Protein AF-A0A2E9NS41-F1 (afdb_monomer_lite)

Radius of gyration: 14.98 Å; chains: 1; bounding box: 38×15×44 Å

Sequence (68 aa):
MLQASRLVLIDAILDKGDSLFRTLFLVLAGSILITVSAKIQVPFYPVPMTLQTLVVLLIGVAFGWRMG

Structure (mmCIF, N/CA/C/O backbone):
data_AF-A0A2E9NS41-F1
#
_entry.id   AF-A0A2E9NS41-F1
#
loop_
_atom_site.group_PDB
_atom_site.id
_atom_site.type_symbol
_atom_site.label_atom_id
_atom_site.label_alt_id
_atom_site.label_comp_id
_atom_site.label_asym_id
_atom_site.label_entity_id
_atom_site.label_seq_id
_atom_site.pdbx_PDB_ins_code
_atom_site.Cartn_x
_atom_site.Cartn_y
_atom_site.Cartn_z
_atom_site.occupancy
_atom_site.B_iso_or_equiv
_atom_site.auth_seq_id
_atom_site.auth_comp_id
_atom_site.auth_asym_id
_atom_site.auth_atom_id
_atom_site.pdbx_PDB_model_num
ATOM 1 N N . MET A 1 1 ? 26.953 6.591 -5.804 1.00 46.50 1 MET A N 1
ATOM 2 C CA . MET A 1 1 ? 25.496 6.861 -5.711 1.00 46.50 1 MET A CA 1
ATOM 3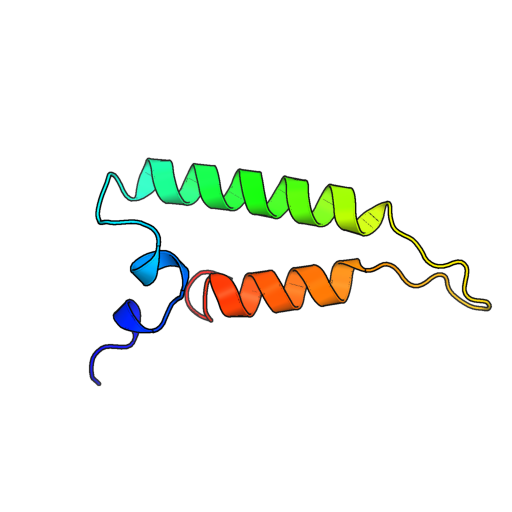 C C . MET A 1 1 ? 24.778 5.977 -6.728 1.00 46.50 1 MET A C 1
ATOM 5 O O . MET A 1 1 ? 24.197 6.454 -7.692 1.00 46.50 1 MET A O 1
ATOM 9 N N . LEU A 1 2 ? 24.956 4.665 -6.568 1.00 46.72 2 LEU A N 1
ATOM 10 C CA . LEU A 1 2 ? 24.754 3.652 -7.602 1.00 46.72 2 LEU A CA 1
ATOM 11 C C . LEU A 1 2 ? 23.423 2.917 -7.362 1.00 46.72 2 LEU A C 1
ATOM 13 O O . LEU A 1 2 ? 23.132 2.530 -6.238 1.00 46.72 2 LEU A O 1
ATOM 17 N N . GLN A 1 3 ? 22.642 2.707 -8.425 1.00 49.59 3 GLN A N 1
ATOM 18 C CA . GLN A 1 3 ? 21.697 1.582 -8.571 1.00 49.59 3 GLN A CA 1
ATOM 19 C C . GLN A 1 3 ? 20.524 1.418 -7.580 1.00 49.59 3 GLN A C 1
ATOM 21 O O . GLN A 1 3 ? 19.924 0.347 -7.543 1.00 49.59 3 GLN A O 1
ATOM 26 N N . ALA A 1 4 ? 20.086 2.451 -6.857 1.00 53.50 4 ALA A N 1
ATOM 27 C CA . ALA A 1 4 ? 18.914 2.309 -5.976 1.00 53.50 4 ALA A CA 1
ATOM 28 C C . ALA A 1 4 ? 17.612 1.925 -6.722 1.00 53.50 4 ALA A C 1
ATOM 30 O O . ALA A 1 4 ? 16.764 1.244 -6.158 1.00 53.50 4 ALA A O 1
ATOM 31 N N . SER A 1 5 ? 17.463 2.280 -8.008 1.00 54.03 5 SER A N 1
ATOM 32 C CA . SER A 1 5 ? 16.252 1.944 -8.779 1.00 54.03 5 SER A CA 1
ATOM 33 C C . SER A 1 5 ? 16.158 0.476 -9.221 1.00 54.03 5 SER A C 1
ATOM 35 O O . SER A 1 5 ? 15.208 0.125 -9.902 1.00 54.03 5 SER A O 1
ATOM 37 N N . 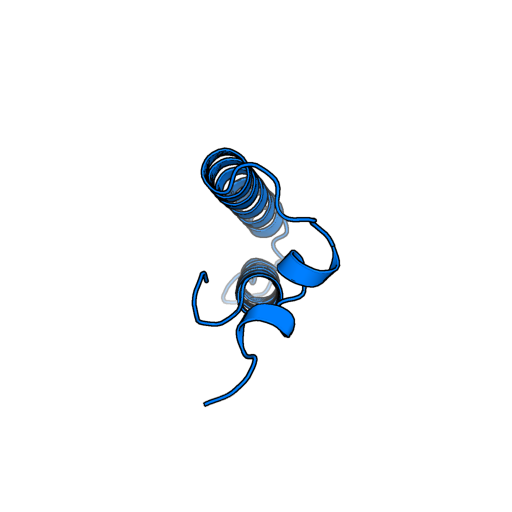ARG A 1 6 ? 17.146 -0.382 -8.928 1.00 55.91 6 ARG A N 1
ATOM 38 C CA . ARG A 1 6 ? 17.032 -1.834 -9.177 1.00 55.91 6 ARG A CA 1
ATOM 39 C C . ARG A 1 6 ? 16.639 -2.625 -7.931 1.00 55.91 6 ARG A C 1
ATOM 41 O O . ARG A 1 6 ? 16.377 -3.814 -8.046 1.00 55.91 6 ARG A O 1
ATOM 48 N N . LEU A 1 7 ? 16.633 -1.989 -6.758 1.00 61.34 7 LEU A N 1
ATOM 49 C CA . LEU A 1 7 ? 16.396 -2.660 -5.476 1.00 61.34 7 LEU A CA 1
ATOM 50 C C . LEU A 1 7 ? 14.923 -2.650 -5.052 1.00 61.34 7 LEU A C 1
ATOM 52 O O . LEU A 1 7 ? 14.579 -3.240 -4.034 1.00 61.34 7 LEU A O 1
ATOM 56 N N . VAL A 1 8 ? 14.055 -1.988 -5.817 1.00 69.62 8 VAL A N 1
ATOM 57 C CA . VAL A 1 8 ? 12.616 -1.971 -5.555 1.00 69.62 8 VAL A CA 1
ATOM 58 C C . VAL A 1 8 ? 12.003 -3.227 -6.170 1.00 69.62 8 VAL A C 1
ATOM 60 O O . VAL A 1 8 ? 12.201 -3.484 -7.359 1.00 69.62 8 VAL A O 1
ATOM 63 N N . LEU A 1 9 ? 11.238 -4.000 -5.385 1.00 71.81 9 LEU A N 1
ATOM 64 C CA . LEU A 1 9 ? 10.589 -5.236 -5.861 1.00 71.81 9 LEU A CA 1
ATOM 65 C C . LEU A 1 9 ? 9.777 -5.003 -7.136 1.00 71.81 9 LEU A C 1
ATOM 67 O O . LEU A 1 9 ? 9.692 -5.864 -8.007 1.00 71.81 9 LEU A O 1
ATOM 71 N N . ILE A 1 10 ? 9.195 -3.819 -7.256 1.00 73.19 10 ILE A N 1
ATOM 72 C CA . ILE A 1 10 ? 8.331 -3.484 -8.371 1.00 73.19 10 ILE A CA 1
ATOM 73 C C . ILE A 1 10 ? 9.079 -3.411 -9.695 1.00 73.19 10 ILE A C 1
ATOM 75 O O . ILE A 1 10 ? 8.529 -3.815 -10.718 1.00 73.19 10 ILE A O 1
ATOM 79 N N . ASP A 1 11 ? 10.338 -2.970 -9.674 1.00 72.56 11 ASP A N 1
ATOM 80 C CA . ASP A 1 11 ? 11.228 -2.916 -10.839 1.00 72.56 11 ASP A CA 1
ATOM 81 C C . ASP A 1 11 ? 11.837 -4.289 -11.169 1.00 72.56 11 ASP A C 1
ATOM 83 O O . ASP A 1 11 ? 12.377 -4.474 -12.258 1.00 72.56 11 ASP A O 1
ATOM 87 N N . ALA A 1 12 ? 11.733 -5.261 -10.253 1.00 71.56 12 ALA A N 1
ATOM 88 C CA . ALA A 1 12 ? 12.093 -6.656 -10.503 1.00 71.56 12 ALA A CA 1
ATOM 89 C C . ALA A 1 12 ? 10.949 -7.459 -11.149 1.00 71.56 12 ALA A C 1
ATOM 91 O O . ALA A 1 12 ? 11.214 -8.411 -11.877 1.00 71.56 12 ALA A O 1
ATOM 92 N N . ILE A 1 13 ? 9.691 -7.091 -10.876 1.00 70.62 13 ILE A N 1
ATOM 93 C CA . ILE A 1 13 ? 8.500 -7.828 -11.335 1.00 70.62 13 ILE A CA 1
ATOM 94 C C . ILE A 1 13 ? 7.893 -7.211 -12.604 1.00 70.62 13 ILE A C 1
ATOM 96 O O . ILE A 1 13 ? 7.413 -7.945 -13.464 1.00 70.62 13 ILE A O 1
ATOM 100 N N . LEU A 1 14 ? 7.902 -5.880 -12.741 1.00 68.69 14 LEU A N 1
ATOM 101 C CA . LEU A 1 14 ? 7.365 -5.189 -13.918 1.00 68.69 14 LEU A CA 1
ATOM 102 C C . LEU A 1 14 ? 8.495 -4.585 -14.755 1.00 68.69 14 LEU A C 1
ATOM 104 O O . LEU A 1 14 ? 9.215 -3.705 -14.285 1.00 68.69 14 LEU A O 1
ATOM 108 N N . ASP A 1 15 ? 8.594 -5.025 -16.012 1.00 66.50 15 ASP A N 1
ATOM 109 C CA . ASP A 1 15 ? 9.503 -4.451 -17.007 1.00 66.50 15 ASP A CA 1
ATOM 110 C C . ASP A 1 15 ? 9.061 -3.031 -17.430 1.00 66.50 15 ASP A C 1
ATOM 112 O O . ASP A 1 15 ? 7.924 -2.616 -17.178 1.00 66.50 15 ASP A O 1
ATOM 116 N N . LYS A 1 16 ? 9.976 -2.267 -18.044 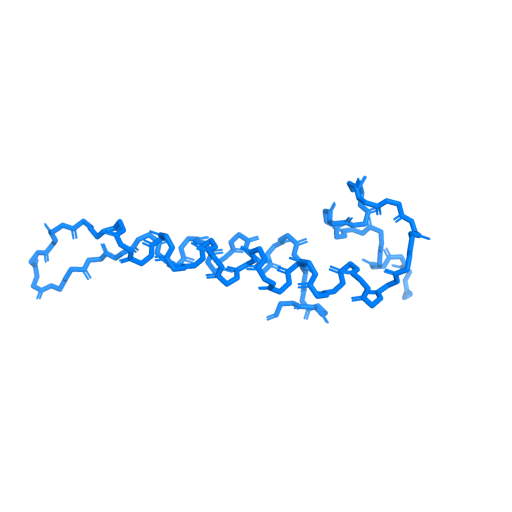1.00 65.62 16 LYS A N 1
ATOM 117 C CA . LYS A 1 16 ? 9.866 -0.828 -18.374 1.00 65.62 16 LYS A CA 1
ATOM 118 C C . LYS A 1 16 ? 8.800 -0.494 -19.444 1.00 65.62 16 LYS A C 1
ATOM 120 O O . LYS A 1 16 ? 9.126 0.061 -20.489 1.00 65.62 16 LYS A O 1
ATOM 125 N N . GLY A 1 17 ? 7.531 -0.810 -19.200 1.00 65.12 17 GLY A N 1
ATOM 126 C CA . GLY A 1 17 ? 6.395 -0.268 -19.957 1.00 65.12 17 GLY A CA 1
ATOM 127 C C . GLY A 1 17 ? 6.084 1.192 -19.591 1.00 65.12 17 GLY A C 1
ATOM 128 O O . GLY A 1 17 ? 6.806 1.814 -18.806 1.00 65.12 17 GLY A O 1
ATOM 129 N N . ASP A 1 18 ? 4.983 1.735 -20.123 1.00 67.50 18 ASP A N 1
ATOM 130 C CA . ASP A 1 18 ? 4.531 3.109 -19.856 1.00 67.50 18 ASP A CA 1
ATOM 131 C C . ASP A 1 18 ? 4.397 3.399 -18.349 1.00 67.50 18 ASP A C 1
ATOM 133 O O . ASP A 1 18 ? 3.529 2.873 -17.641 1.00 67.50 18 ASP A O 1
ATOM 137 N N . SER A 1 19 ? 5.268 4.280 -17.848 1.00 73.62 19 SER A N 1
ATOM 138 C CA . SER A 1 19 ? 5.425 4.591 -16.420 1.00 73.62 19 SER A CA 1
ATOM 139 C C . SER A 1 19 ? 4.165 5.180 -15.778 1.00 73.62 19 SER A C 1
ATOM 141 O O . SER A 1 19 ? 3.928 4.992 -14.582 1.00 73.62 19 SER A O 1
ATOM 143 N N . LEU A 1 20 ? 3.330 5.856 -16.569 1.00 77.50 20 LEU A N 1
ATOM 144 C CA . LEU A 1 20 ? 2.102 6.504 -16.115 1.00 77.50 20 LEU A CA 1
ATOM 145 C C . LEU A 1 20 ? 0.995 5.472 -15.853 1.00 77.50 20 LEU A C 1
AT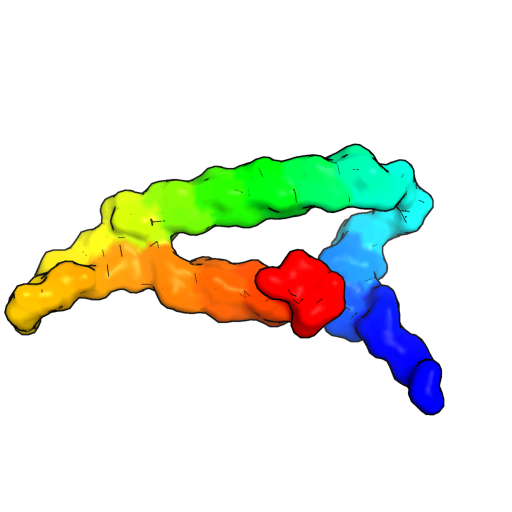OM 147 O O . LEU A 1 20 ? 0.396 5.471 -14.778 1.00 77.50 20 LEU A O 1
ATOM 151 N N . PHE A 1 21 ? 0.791 4.534 -16.784 1.00 78.81 21 PHE A N 1
ATOM 152 C CA . PHE A 1 21 ? -0.167 3.440 -16.609 1.00 78.81 21 PHE A CA 1
ATOM 153 C C . PHE A 1 21 ? 0.214 2.558 -15.417 1.00 78.81 21 PHE A C 1
ATOM 155 O O . PHE A 1 21 ? -0.634 2.219 -14.592 1.00 78.81 21 PHE A O 1
ATOM 162 N N . ARG A 1 22 ? 1.512 2.269 -15.268 1.00 76.75 22 ARG A N 1
ATOM 163 C CA . ARG A 1 22 ? 2.053 1.541 -14.115 1.00 76.75 22 ARG A CA 1
ATOM 164 C C . ARG A 1 22 ? 1.756 2.263 -12.804 1.00 76.75 22 ARG A C 1
ATOM 166 O O . ARG A 1 22 ? 1.231 1.648 -11.886 1.00 76.75 22 ARG A O 1
ATOM 173 N N . THR A 1 23 ? 2.039 3.560 -12.719 1.00 79.62 23 THR A N 1
ATOM 174 C CA . THR A 1 23 ? 1.794 4.340 -11.494 1.00 79.62 23 THR A CA 1
ATOM 175 C C . THR A 1 23 ? 0.311 4.343 -11.123 1.00 79.62 23 THR A C 1
ATOM 177 O O . THR A 1 23 ? -0.033 4.064 -9.978 1.00 79.62 23 THR A O 1
ATOM 180 N N . LEU A 1 24 ? -0.579 4.575 -12.093 1.00 84.88 24 LEU A N 1
ATOM 181 C CA . LEU A 1 24 ? -2.027 4.537 -11.867 1.00 84.88 24 LEU A CA 1
ATOM 182 C C . LEU A 1 24 ? -2.504 3.163 -11.389 1.00 84.88 24 LEU A C 1
ATOM 184 O O . LEU A 1 24 ? -3.248 3.076 -10.413 1.00 84.88 24 LEU A O 1
ATOM 188 N N . PHE A 1 25 ? -2.046 2.091 -12.037 1.00 85.00 25 PHE A N 1
ATOM 189 C CA . PHE A 1 25 ? -2.388 0.727 -11.644 1.00 85.00 25 PHE A CA 1
ATOM 190 C C . PHE A 1 25 ? -1.935 0.418 -10.212 1.00 85.00 25 PHE A C 1
ATOM 192 O O . PHE A 1 25 ? -2.697 -0.138 -9.425 1.00 85.00 25 PHE A O 1
ATOM 199 N N . LEU A 1 26 ? -0.719 0.826 -9.854 1.00 84.38 26 LEU A N 1
ATOM 200 C CA . LEU A 1 26 ? -0.144 0.606 -8.531 1.00 84.38 26 LEU A CA 1
ATOM 201 C C . LEU A 1 26 ? -0.864 1.385 -7.427 1.00 84.38 26 LEU A C 1
ATOM 203 O O . LEU A 1 26 ? -1.120 0.825 -6.361 1.00 84.38 26 LEU A O 1
ATOM 207 N N . VAL A 1 27 ? -1.243 2.638 -7.687 1.00 86.00 27 VAL A N 1
ATOM 208 C CA . VAL A 1 27 ? -2.026 3.457 -6.749 1.00 86.00 27 VAL A CA 1
ATOM 209 C C . VAL A 1 27 ? -3.408 2.846 -6.519 1.00 86.00 27 VAL A C 1
ATOM 211 O O . VAL A 1 27 ? -3.842 2.712 -5.373 1.00 86.00 27 VAL A O 1
ATOM 214 N N . LEU A 1 28 ? -4.087 2.424 -7.589 1.00 89.50 28 LEU A N 1
ATOM 215 C CA . LEU A 1 28 ? -5.395 1.773 -7.487 1.00 89.50 28 LEU A CA 1
ATOM 216 C C . LEU A 1 28 ? -5.300 0.438 -6.739 1.00 89.50 28 LEU A C 1
ATOM 218 O O . LEU A 1 28 ? -6.078 0.195 -5.815 1.00 89.50 28 LEU A O 1
ATOM 222 N N . ALA A 1 29 ? -4.318 -0.399 -7.079 1.00 87.69 29 ALA A N 1
ATOM 223 C CA . ALA A 1 29 ? -4.087 -1.674 -6.410 1.00 87.69 29 ALA A CA 1
ATOM 224 C C . ALA A 1 29 ? -3.761 -1.488 -4.918 1.00 87.69 29 ALA A C 1
ATOM 226 O O . ALA A 1 29 ? -4.353 -2.163 -4.075 1.00 87.69 29 ALA A O 1
ATOM 227 N N . GLY A 1 30 ? -2.881 -0.541 -4.575 1.00 85.94 30 GLY A N 1
ATOM 228 C CA . GLY A 1 30 ? -2.535 -0.220 -3.189 1.00 85.94 30 GLY A CA 1
ATOM 229 C C . GLY A 1 30 ? -3.731 0.299 -2.383 1.00 85.94 30 GLY A C 1
ATOM 230 O O . GLY A 1 30 ? -3.941 -0.130 -1.249 1.00 85.94 30 GLY A O 1
ATOM 231 N N . SER A 1 31 ? -4.568 1.156 -2.977 1.00 87.44 31 SER A N 1
ATOM 232 C CA . SER A 1 31 ? -5.784 1.674 -2.335 1.00 87.44 31 SER A CA 1
ATOM 233 C C . SER A 1 31 ? -6.807 0.569 -2.035 1.00 87.44 31 SER A C 1
ATOM 235 O O . SER A 1 31 ? -7.335 0.484 -0.919 1.00 87.44 31 SER A O 1
ATOM 237 N N . ILE A 1 32 ? -7.043 -0.334 -2.993 1.00 89.50 32 ILE A N 1
ATOM 238 C CA . ILE A 1 32 ? -7.924 -1.496 -2.801 1.00 89.50 32 ILE A CA 1
ATOM 239 C C . ILE A 1 32 ? -7.370 -2.409 -1.700 1.00 89.50 32 ILE A C 1
ATOM 241 O O . ILE A 1 32 ? -8.121 -2.823 -0.815 1.00 89.50 32 ILE A O 1
ATOM 245 N N . LEU A 1 33 ? -6.060 -2.674 -1.708 1.00 88.62 33 LEU A N 1
ATOM 246 C CA . LEU A 1 33 ? -5.389 -3.513 -0.712 1.00 88.62 33 LEU A CA 1
ATOM 247 C C . LEU A 1 33 ? -5.569 -2.958 0.713 1.00 88.62 33 LEU A C 1
ATOM 249 O O . LEU A 1 33 ? -5.931 -3.702 1.626 1.00 88.62 33 LEU A O 1
ATOM 253 N N . ILE A 1 34 ? -5.383 -1.647 0.899 1.00 86.56 34 ILE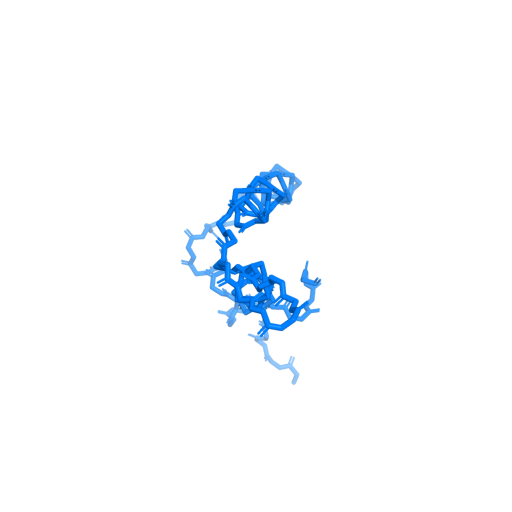 A N 1
ATOM 254 C CA . ILE A 1 34 ? -5.607 -0.968 2.186 1.00 86.56 34 ILE A CA 1
ATOM 255 C C . ILE A 1 34 ? -7.075 -1.076 2.610 1.00 86.56 34 ILE A C 1
ATOM 257 O O . ILE A 1 34 ? -7.358 -1.393 3.765 1.00 86.56 34 ILE A O 1
ATOM 261 N N . THR A 1 35 ? -8.006 -0.857 1.681 1.00 87.25 35 THR A N 1
ATOM 262 C CA . THR A 1 35 ? -9.450 -0.887 1.959 1.00 87.25 35 THR A CA 1
ATOM 263 C C . THR A 1 35 ? -9.908 -2.268 2.423 1.00 87.25 35 THR A C 1
ATOM 265 O O . THR A 1 35 ? -10.676 -2.387 3.379 1.00 87.25 35 THR A O 1
ATOM 268 N N . VAL A 1 36 ? -9.418 -3.326 1.774 1.00 88.06 36 VAL A N 1
ATOM 269 C CA . VAL A 1 36 ? -9.696 -4.708 2.185 1.00 88.06 36 VAL A CA 1
ATOM 270 C C . VAL A 1 36 ? -9.063 -4.997 3.546 1.00 88.06 36 VAL A C 1
ATOM 272 O O . VAL A 1 36 ? -9.718 -5.572 4.413 1.00 88.06 36 VAL A O 1
ATOM 275 N N . SER A 1 37 ? -7.830 -4.542 3.771 1.00 82.88 37 SER A N 1
ATOM 276 C CA . SER A 1 37 ? -7.118 -4.749 5.036 1.00 82.88 37 SER A CA 1
ATOM 277 C C . SER A 1 37 ? -7.785 -4.061 6.230 1.00 82.88 37 SER A C 1
ATOM 279 O O . SER A 1 37 ? -7.860 -4.633 7.316 1.00 82.88 37 SER A O 1
ATOM 281 N N . ALA A 1 38 ? -8.356 -2.871 6.025 1.00 82.06 38 ALA A N 1
ATOM 282 C CA . ALA A 1 38 ? -9.097 -2.148 7.055 1.00 82.06 38 ALA A CA 1
ATOM 283 C C . ALA A 1 38 ? -10.369 -2.890 7.508 1.00 82.06 38 ALA A C 1
ATOM 285 O O . ALA A 1 38 ? -10.796 -2.731 8.648 1.00 82.06 38 ALA A O 1
ATOM 286 N N . LYS A 1 39 ? -10.960 -3.734 6.649 1.00 81.56 39 LYS A N 1
ATOM 287 C CA . LYS A 1 39 ? -12.117 -4.566 7.020 1.00 81.56 39 LYS A CA 1
ATOM 288 C C . LYS A 1 39 ? -11.738 -5.780 7.865 1.00 81.56 39 LYS A C 1
ATOM 290 O O . LYS A 1 39 ? -12.592 -6.301 8.581 1.00 81.56 39 LYS A O 1
ATOM 295 N N . ILE A 1 40 ? -10.484 -6.227 7.803 1.00 81.12 40 ILE A N 1
ATOM 296 C CA . ILE A 1 40 ? -9.981 -7.330 8.626 1.00 81.12 40 ILE A CA 1
ATOM 297 C C . ILE A 1 40 ? -9.525 -6.741 9.962 1.00 81.12 40 ILE A C 1
ATOM 299 O O . ILE A 1 40 ? -8.358 -6.411 10.181 1.00 81.12 40 ILE A O 1
ATOM 303 N N . GLN A 1 41 ? -10.502 -6.559 10.842 1.00 77.62 41 GLN A N 1
ATOM 304 C CA . GLN A 1 41 ? -10.318 -6.068 12.203 1.00 77.62 41 GLN A CA 1
ATOM 305 C C . GLN A 1 41 ? -10.311 -7.258 13.155 1.00 77.62 41 GLN A C 1
ATOM 307 O O . GLN A 1 41 ? -11.250 -8.055 13.169 1.00 77.62 41 GLN A O 1
ATOM 312 N N . VAL A 1 42 ? -9.267 -7.363 13.970 1.00 80.31 42 VAL A N 1
ATOM 313 C CA . VAL A 1 42 ? -9.234 -8.286 15.099 1.00 80.31 42 VAL A CA 1
ATOM 314 C C . VAL A 1 42 ? -9.924 -7.584 16.273 1.00 80.31 42 VAL A C 1
ATOM 316 O O . VAL A 1 42 ? -9.493 -6.489 16.655 1.00 80.31 42 VAL A O 1
ATOM 319 N N . PRO A 1 43 ? -10.996 -8.162 16.848 1.00 77.12 43 PRO A N 1
ATOM 320 C CA . PRO A 1 43 ? -11.692 -7.572 17.983 1.00 77.12 43 PRO A CA 1
ATOM 321 C C . PRO A 1 43 ? -10.800 -7.658 19.226 1.00 77.12 43 PRO A C 1
ATOM 323 O O . PRO A 1 43 ? -10.795 -8.649 19.951 1.00 77.12 43 PRO A O 1
ATOM 326 N N . PHE A 1 44 ? -10.011 -6.609 19.439 1.00 75.50 44 PHE A N 1
ATOM 327 C CA . PHE A 1 44 ? -9.200 -6.395 20.629 1.00 75.50 44 PHE A CA 1
ATOM 328 C C . PHE A 1 44 ? -9.888 -5.353 21.514 1.00 75.50 44 PHE A C 1
ATOM 330 O O . PHE A 1 44 ? -10.394 -4.343 21.027 1.00 75.50 44 PHE A O 1
ATOM 337 N N . TYR A 1 45 ? -9.901 -5.593 22.822 1.00 76.00 45 TYR A N 1
ATOM 338 C CA . TYR A 1 45 ? -10.324 -4.612 23.819 1.00 76.00 45 TYR A CA 1
ATOM 339 C C . TYR A 1 45 ? -9.064 -4.090 24.517 1.00 76.00 45 TYR A C 1
ATOM 341 O O . TYR A 1 45 ? -8.222 -4.915 24.879 1.00 76.00 45 TYR A O 1
ATOM 349 N N . PRO A 1 46 ? -8.866 -2.770 24.702 1.00 84.88 46 PRO A N 1
ATOM 350 C CA . PRO A 1 46 ? -9.823 -1.658 24.593 1.00 84.88 46 PRO A CA 1
ATOM 351 C C . PRO A 1 46 ? -9.907 -0.968 23.217 1.00 84.88 46 PRO A C 1
ATOM 353 O O . PRO A 1 46 ? -10.726 -0.067 23.052 1.00 84.88 46 PRO A O 1
ATOM 356 N N . VAL A 1 47 ? -9.081 -1.355 22.237 1.00 79.44 47 VAL A N 1
ATOM 357 C CA . VAL A 1 47 ? -9.076 -0.753 20.891 1.00 79.44 47 VAL A CA 1
ATOM 358 C C . VAL A 1 47 ? -8.954 -1.853 19.833 1.00 79.44 47 VAL A C 1
ATOM 360 O O . VAL A 1 47 ? -8.004 -2.636 19.900 1.00 79.44 47 VAL A O 1
ATOM 363 N N . PRO A 1 48 ? -9.865 -1.918 18.845 1.00 77.50 48 PRO A N 1
ATOM 364 C CA . PRO A 1 48 ? -9.760 -2.889 17.765 1.00 77.50 48 PRO A CA 1
ATOM 365 C C . PRO A 1 48 ? -8.496 -2.624 16.938 1.00 77.50 48 PRO A C 1
ATOM 367 O O . PRO A 1 48 ? -8.230 -1.489 16.545 1.00 77.50 48 PRO A O 1
ATOM 370 N N . MET A 1 49 ? -7.725 -3.675 16.652 1.00 82.00 49 MET A N 1
ATOM 371 C CA . MET A 1 49 ? -6.558 -3.587 15.771 1.00 82.00 49 MET A CA 1
ATOM 372 C C . MET A 1 49 ? -6.903 -4.144 14.390 1.00 82.00 49 MET A C 1
ATOM 374 O O . MET A 1 49 ? -7.439 -5.244 14.273 1.00 82.00 49 MET A O 1
ATOM 378 N N . THR A 1 50 ? -6.582 -3.396 13.336 1.00 84.69 50 THR A N 1
ATOM 379 C CA . THR A 1 50 ? -6.722 -3.839 11.941 1.00 84.69 50 THR A CA 1
ATOM 380 C C . THR A 1 50 ? -5.379 -4.308 11.391 1.00 84.69 50 THR A C 1
ATOM 382 O O . THR A 1 50 ? -4.316 -3.893 11.857 1.00 84.69 50 THR A O 1
ATOM 385 N N . LEU A 1 51 ? -5.403 -5.136 10.343 1.00 85.56 51 LEU A N 1
ATOM 386 C CA . LEU A 1 51 ? -4.187 -5.538 9.617 1.00 85.56 51 LEU A CA 1
ATOM 387 C C . LEU A 1 51 ? -3.628 -4.428 8.706 1.00 85.56 51 LEU A C 1
ATOM 389 O O . LEU A 1 51 ? -2.684 -4.642 7.939 1.00 85.56 51 LEU A O 1
ATOM 393 N N . GLN A 1 52 ? -4.196 -3.225 8.783 1.00 86.19 52 GLN A N 1
ATOM 394 C CA . GLN A 1 52 ? -3.863 -2.115 7.904 1.00 86.19 52 GLN A CA 1
ATOM 395 C C . GLN A 1 52 ? -2.402 -1.678 8.048 1.00 86.19 52 GLN A C 1
ATOM 397 O O . GLN A 1 52 ? -1.753 -1.399 7.044 1.00 86.19 52 GLN A O 1
ATOM 402 N N . THR A 1 53 ? -1.853 -1.669 9.264 1.00 86.38 53 THR A N 1
ATOM 403 C CA . THR A 1 53 ? -0.459 -1.263 9.524 1.00 86.38 53 THR A CA 1
ATOM 404 C C . THR A 1 53 ? 0.553 -2.183 8.843 1.00 86.38 53 THR A C 1
ATOM 406 O O . THR A 1 53 ? 1.523 -1.703 8.259 1.00 86.38 53 THR A O 1
ATOM 409 N N . LEU A 1 54 ? 0.294 -3.493 8.839 1.00 86.44 54 LEU A N 1
ATOM 410 C CA . LEU A 1 54 ? 1.100 -4.483 8.122 1.00 86.44 54 LEU A CA 1
ATOM 411 C C . LEU A 1 54 ? 1.071 -4.224 6.614 1.00 86.44 54 LEU A C 1
ATOM 413 O O . LEU A 1 54 ? 2.103 -4.288 5.949 1.00 86.44 54 LEU A O 1
ATOM 417 N N . VAL A 1 55 ? -0.105 -3.891 6.079 1.00 86.75 55 VAL A N 1
ATOM 418 C CA . VAL A 1 55 ? -0.272 -3.586 4.655 1.00 86.75 55 VAL A CA 1
ATOM 419 C C . VAL A 1 55 ? 0.455 -2.304 4.260 1.00 86.75 55 VAL A C 1
ATOM 421 O O . VAL A 1 55 ? 1.120 -2.289 3.230 1.00 86.75 55 VAL A O 1
ATOM 424 N N . VAL A 1 56 ? 0.410 -1.259 5.087 1.00 87.25 56 VAL A N 1
ATOM 425 C CA . VAL A 1 56 ? 1.162 -0.015 4.845 1.00 87.25 56 VAL A CA 1
ATOM 426 C C . VAL A 1 56 ? 2.674 -0.273 4.845 1.00 87.25 56 VAL A C 1
ATOM 428 O O . VAL A 1 56 ? 3.383 0.227 3.974 1.00 87.25 56 VAL A O 1
ATOM 431 N N . LEU A 1 57 ? 3.170 -1.109 5.761 1.00 86.69 57 LEU A N 1
ATOM 432 C CA . LEU A 1 57 ? 4.575 -1.531 5.791 1.00 86.69 57 LEU A CA 1
ATOM 433 C C . LEU A 1 57 ? 4.974 -2.319 4.536 1.00 86.69 57 LEU A C 1
ATOM 435 O O . LEU A 1 57 ? 6.011 -2.036 3.937 1.00 86.69 57 LEU A O 1
ATOM 439 N N . LEU A 1 58 ? 4.140 -3.269 4.105 1.00 85.75 58 LEU A N 1
ATOM 440 C CA . LEU A 1 58 ? 4.359 -4.023 2.867 1.00 85.75 58 LEU A CA 1
ATOM 441 C C . LEU A 1 58 ? 4.388 -3.114 1.637 1.00 85.75 58 LEU A C 1
ATOM 443 O O . LEU A 1 58 ? 5.250 -3.285 0.781 1.00 85.75 58 LEU A O 1
ATOM 447 N N . ILE A 1 59 ? 3.483 -2.138 1.569 1.00 85.88 59 ILE A N 1
ATOM 448 C CA . ILE A 1 59 ? 3.443 -1.114 0.519 1.00 85.88 59 ILE A CA 1
ATOM 449 C C . ILE A 1 59 ? 4.759 -0.321 0.522 1.00 85.88 59 ILE A C 1
ATOM 451 O O . ILE A 1 59 ? 5.429 -0.258 -0.507 1.00 85.88 59 ILE A O 1
ATOM 455 N N . GLY A 1 60 ? 5.205 0.189 1.672 1.00 84.44 60 GLY A N 1
ATOM 456 C CA . GLY A 1 60 ? 6.467 0.933 1.776 1.00 84.44 60 GLY A CA 1
ATOM 457 C C . GLY A 1 60 ? 7.702 0.130 1.343 1.00 84.44 60 GLY A C 1
ATOM 458 O O . GLY A 1 60 ? 8.590 0.668 0.682 1.00 84.44 60 GLY A O 1
ATOM 459 N N . VAL A 1 61 ? 7.751 -1.172 1.648 1.00 82.12 61 VAL A N 1
ATOM 460 C CA . VAL A 1 61 ? 8.842 -2.064 1.207 1.00 82.12 61 VAL A CA 1
ATOM 461 C C . VAL A 1 61 ? 8.736 -2.402 -0.286 1.00 82.12 61 VAL A C 1
ATOM 463 O O . VAL A 1 61 ? 9.752 -2.437 -0.980 1.00 82.12 61 VAL A O 1
ATOM 466 N N . ALA A 1 62 ? 7.526 -2.628 -0.803 1.00 79.81 62 ALA A N 1
ATOM 467 C CA . ALA A 1 62 ? 7.299 -3.001 -2.199 1.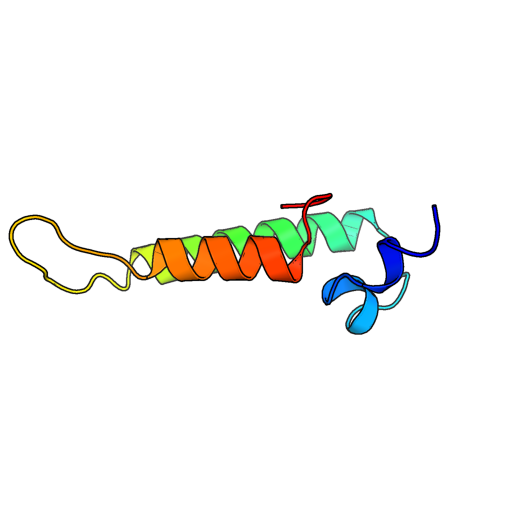00 79.81 62 ALA A CA 1
ATOM 468 C C . ALA A 1 62 ? 7.537 -1.841 -3.178 1.00 79.81 62 ALA A C 1
ATOM 470 O O . ALA A 1 62 ? 8.085 -2.065 -4.260 1.00 79.81 62 ALA A O 1
ATOM 471 N N . PHE A 1 63 ? 7.148 -0.619 -2.800 1.00 76.69 63 PHE A N 1
ATOM 472 C CA . PHE A 1 63 ? 7.325 0.601 -3.598 1.00 76.69 63 PHE A CA 1
ATOM 473 C C . PHE A 1 63 ? 8.654 1.317 -3.314 1.00 76.69 63 PHE A C 1
ATOM 475 O O . PHE A 1 63 ? 9.150 2.071 -4.153 1.00 76.69 63 PHE A O 1
ATOM 482 N N . GLY A 1 64 ? 9.272 1.048 -2.162 1.00 75.25 64 GLY A N 1
ATOM 483 C CA . GLY A 1 64 ? 10.478 1.724 -1.700 1.00 75.25 64 GLY A CA 1
ATOM 484 C C . GLY A 1 64 ? 10.222 3.177 -1.277 1.00 75.25 64 GLY A C 1
ATOM 485 O O . GLY A 1 64 ? 9.216 3.790 -1.625 1.00 75.25 64 GLY A O 1
ATOM 486 N N . TRP A 1 65 ? 11.193 3.772 -0.576 1.00 67.56 65 TRP A N 1
ATOM 487 C CA . TRP A 1 65 ? 11.116 5.141 -0.024 1.00 67.56 65 TRP A CA 1
ATOM 488 C C . TRP A 1 65 ? 10.799 6.228 -1.070 1.00 67.56 65 TRP A C 1
ATOM 490 O O . TRP A 1 65 ? 10.356 7.319 -0.736 1.00 67.56 65 TRP A O 1
ATOM 500 N N . ARG A 1 66 ? 11.064 5.973 -2.358 1.00 62.62 66 ARG A N 1
ATOM 501 C CA . ARG A 1 66 ? 10.877 6.970 -3.423 1.00 62.62 66 ARG A CA 1
ATOM 502 C C . ARG A 1 66 ? 9.446 7.054 -3.959 1.00 62.62 66 ARG A C 1
ATOM 504 O O . ARG A 1 66 ? 9.162 8.016 -4.667 1.00 62.62 66 ARG A O 1
ATOM 511 N N . MET A 1 67 ? 8.611 6.044 -3.705 1.00 59.53 67 MET A N 1
ATOM 512 C CA . MET A 1 67 ? 7.244 5.946 -4.239 1.00 59.53 67 MET A CA 1
ATOM 513 C C . MET A 1 67 ? 6.174 5.625 -3.180 1.00 59.53 67 MET A C 1
ATOM 515 O O . MET A 1 67 ? 4.996 5.780 -3.495 1.00 59.53 67 MET A O 1
ATOM 519 N N . GLY A 1 68 ? 6.554 5.158 -1.983 1.00 59.31 68 GLY A N 1
ATOM 520 C CA . GLY A 1 68 ? 5.655 4.987 -0.830 1.00 59.31 68 GLY A CA 1
ATOM 521 C C . GLY A 1 68 ? 5.539 6.253 0.005 1.00 59.31 68 GLY A C 1
ATOM 522 O O . GLY A 1 68 ? 4.434 6.478 0.541 1.00 59.31 68 GLY A O 1
#

pLDDT: mean 76.39, std 11.17, range [46.5, 89.5]

Secondary structure (DSSP, 8-state):
---GGGSSHHHHHS-S--HHHHHHHHHHHHHHHHHHHHH-EE--SSSPEETHHHHHHHHHHHH-TTT-

Foldseek 3Di:
DDDPVCQAQCCVPDPDDDPVVVLVVLVVVLVVQLVVQQVQWDPDPPDIDTCNVVSVVVSCRNGDPVND